Protein AF-A0A2V5YTH0-F1 (afdb_monomer_lite)

Secondary structure (DSSP, 8-state):
-HHHHHHHHHHHHHHHSSSHHHHHHHHHHHTT--TT---SS-HHHHHHHHHHHHHHHHHHHHHTTS-HHHHHHHS-HHHHHHHHHHHHHHHHHT-S-TT-------

Foldseek 3Di:
DVVVVVVCVLVVLCVPDPDPVSSVVVVCVVVPVPPDDDCPDDPVVVVVCCVVVVVVVVVCVVCVPHDPVRVCVPDDVVVVVVVVVVVVVCCVVVVPDPPPPPPPPD

Sequence (106 aa):
MLFNSLTFVVFFVTVVAADFTVAARMLGGMFGGHPHGDAILTTREMLQIALVTGGMILVHWSLRDTNIETAVMRAPPWIVTTAWAFMACAIILTQGNSNAFIYFQF

Radius of gyration: 19.56 Å; chains: 1; bounding box: 41×39×47 Å

pLDDT: mean 80.46, std 12.71, range [40.59, 94.38]

Structure (mmCIF, N/CA/C/O backbone):
data_AF-A0A2V5YTH0-F1
#
_entry.id   AF-A0A2V5YTH0-F1
#
loop_
_atom_site.group_PDB
_atom_site.id
_atom_site.type_symbol
_atom_site.label_atom_id
_atom_site.label_alt_id
_atom_site.label_comp_id
_atom_site.label_asym_id
_atom_site.label_entity_id
_atom_site.label_seq_id
_atom_site.pdbx_PDB_ins_code
_atom_site.Cartn_x
_atom_site.Cartn_y
_atom_site.Cartn_z
_atom_site.occupancy
_atom_site.B_iso_or_equiv
_atom_site.auth_seq_id
_atom_site.auth_comp_id
_atom_site.auth_asym_id
_atom_site.auth_atom_id
_atom_site.pdbx_PDB_model_num
ATOM 1 N N . MET A 1 1 ? 2.308 18.159 -1.553 1.00 59.06 1 MET A N 1
ATOM 2 C CA . MET A 1 1 ? 2.818 16.801 -1.244 1.00 59.06 1 MET A CA 1
ATOM 3 C C . MET A 1 1 ? 3.322 16.077 -2.487 1.00 59.06 1 MET A C 1
ATOM 5 O O . MET A 1 1 ? 4.465 15.650 -2.469 1.00 59.06 1 MET A O 1
ATOM 9 N N . LEU A 1 2 ? 2.539 16.013 -3.574 1.00 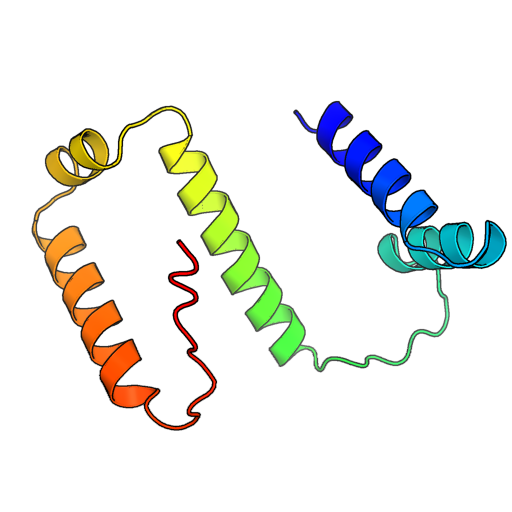57.78 2 LEU A N 1
ATOM 10 C CA . LEU A 1 2 ? 2.957 15.411 -4.855 1.00 57.78 2 LEU A CA 1
ATOM 11 C C . LEU A 1 2 ? 4.259 15.993 -5.436 1.00 57.78 2 LEU A C 1
ATOM 13 O O . LEU A 1 2 ? 5.111 15.226 -5.862 1.00 57.78 2 LEU A O 1
ATOM 17 N N . PHE A 1 3 ? 4.444 17.319 -5.382 1.00 59.75 3 PHE A N 1
ATOM 18 C CA . PHE A 1 3 ? 5.665 17.975 -5.870 1.00 59.75 3 PHE A CA 1
ATOM 19 C C . PHE A 1 3 ? 6.927 17.455 -5.160 1.00 59.75 3 PHE A C 1
ATOM 21 O O . PHE A 1 3 ? 7.787 16.900 -5.825 1.00 59.75 3 PHE A O 1
ATOM 28 N N . ASN A 1 4 ? 6.985 17.496 -3.819 1.00 72.75 4 ASN A N 1
ATOM 29 C CA . ASN A 1 4 ? 8.127 16.959 -3.057 1.00 72.75 4 ASN A CA 1
ATOM 30 C C . ASN A 1 4 ? 8.369 15.461 -3.291 1.00 72.75 4 ASN A C 1
ATOM 32 O O . ASN A 1 4 ? 9.514 15.020 -3.280 1.00 72.75 4 ASN A O 1
ATOM 36 N N . SER A 1 5 ? 7.306 14.678 -3.491 1.00 73.88 5 SER A N 1
ATOM 37 C CA . SER A 1 5 ? 7.434 13.242 -3.745 1.00 73.88 5 SER A CA 1
ATOM 38 C C . SER A 1 5 ? 8.059 12.966 -5.114 1.00 73.88 5 SER A C 1
ATOM 40 O O . SER A 1 5 ? 8.960 12.140 -5.203 1.00 73.88 5 SER A O 1
ATOM 42 N N . LEU A 1 6 ? 7.662 13.700 -6.157 1.00 78.69 6 LEU A N 1
ATOM 43 C CA . LEU A 1 6 ? 8.257 13.599 -7.493 1.00 78.69 6 LEU A CA 1
ATOM 44 C C . LEU A 1 6 ? 9.724 14.032 -7.506 1.00 78.69 6 LEU A C 1
ATOM 46 O O . LEU A 1 6 ? 10.554 13.332 -8.083 1.00 78.69 6 LEU A O 1
ATOM 50 N N . THR A 1 7 ? 10.065 15.135 -6.831 1.00 83.38 7 THR A N 1
ATOM 51 C CA . THR A 1 7 ? 11.463 15.579 -6.730 1.00 83.38 7 THR A CA 1
ATOM 52 C C . THR A 1 7 ? 12.321 14.537 -6.025 1.00 83.38 7 THR A C 1
ATOM 54 O O . THR A 1 7 ? 13.443 14.286 -6.455 1.00 83.38 7 THR A O 1
ATOM 57 N N . PHE A 1 8 ? 11.782 13.888 -4.986 1.00 83.38 8 PHE A N 1
ATOM 58 C CA . PHE A 1 8 ? 12.458 12.787 -4.307 1.00 83.38 8 PHE A CA 1
ATOM 59 C C . PHE A 1 8 ? 12.680 11.589 -5.233 1.00 83.38 8 PHE A C 1
ATOM 61 O O . PHE A 1 8 ? 13.787 11.071 -5.258 1.00 83.38 8 PHE A O 1
ATOM 68 N N . VAL A 1 9 ? 11.680 11.166 -6.018 1.00 83.19 9 VAL A N 1
ATOM 69 C CA . VAL A 1 9 ? 11.848 10.042 -6.958 1.00 83.19 9 VAL A CA 1
ATOM 70 C C . VAL A 1 9 ? 12.932 10.345 -7.989 1.00 83.19 9 VAL A C 1
ATOM 72 O O . VAL A 1 9 ? 13.825 9.526 -8.191 1.00 83.19 9 VAL A O 1
ATOM 75 N N . VAL A 1 10 ? 12.890 11.528 -8.608 1.00 84.19 10 VAL A N 1
ATOM 76 C CA . VAL A 1 10 ? 13.895 11.934 -9.601 1.00 84.19 10 VAL A CA 1
ATOM 77 C C . VAL A 1 10 ? 15.285 11.963 -8.969 1.00 84.19 10 VAL A C 1
ATOM 79 O O . VAL A 1 10 ? 16.207 11.349 -9.500 1.00 84.19 10 VAL A O 1
ATOM 82 N N . PHE A 1 11 ? 15.423 12.603 -7.806 1.00 87.75 11 PHE A N 1
ATOM 83 C CA . PHE A 1 11 ? 16.683 12.655 -7.069 1.00 87.75 11 PHE A CA 1
ATOM 84 C C . PHE A 1 11 ? 17.196 11.255 -6.704 1.00 87.75 11 PHE A C 1
ATOM 86 O O . PHE A 1 11 ? 18.337 10.911 -7.005 1.00 87.75 11 PHE A O 1
ATOM 93 N N . PHE A 1 12 ? 16.350 10.415 -6.109 1.00 83.75 12 PHE A N 1
ATOM 94 C CA . PHE A 1 12 ? 16.712 9.071 -5.672 1.00 83.75 12 PHE A CA 1
ATOM 95 C C . PHE A 1 12 ? 17.199 8.206 -6.840 1.00 83.75 12 PHE A C 1
ATOM 97 O O . PHE A 1 12 ? 18.259 7.591 -6.743 1.00 83.75 12 PHE A O 1
ATOM 104 N N . VAL A 1 13 ? 16.487 8.216 -7.973 1.00 84.25 13 VAL A N 1
ATOM 105 C CA . VAL A 1 13 ? 16.901 7.472 -9.175 1.00 84.25 13 VAL A CA 1
ATOM 106 C C . VAL A 1 13 ? 18.242 7.981 -9.707 1.00 84.25 13 VAL A C 1
ATOM 108 O O . VAL A 1 13 ? 19.092 7.172 -10.070 1.00 84.25 13 VAL A O 1
ATOM 111 N N . THR A 1 14 ? 18.477 9.297 -9.705 1.00 84.38 14 THR A N 1
ATOM 112 C CA . THR A 1 14 ? 19.768 9.858 -10.142 1.00 84.38 14 THR A CA 1
ATOM 113 C C . THR A 1 14 ? 20.936 9.519 -9.216 1.00 84.38 14 THR A C 1
ATOM 115 O O . THR A 1 14 ? 22.066 9.468 -9.684 1.00 84.38 14 THR A O 1
ATOM 118 N N . VAL A 1 15 ? 20.679 9.271 -7.928 1.00 86.88 15 VAL A N 1
ATOM 119 C CA . VAL A 1 15 ? 21.711 8.906 -6.942 1.00 86.88 15 VAL A CA 1
ATOM 120 C C . VAL A 1 15 ? 22.032 7.410 -6.979 1.00 86.88 15 VAL A C 1
ATOM 122 O O . VAL A 1 15 ? 23.178 7.027 -6.767 1.00 86.88 15 VAL A O 1
ATOM 125 N N . VAL A 1 16 ? 21.033 6.560 -7.231 1.00 86.69 16 VAL A N 1
ATOM 126 C CA . VAL A 1 16 ? 21.196 5.095 -7.237 1.00 86.69 16 VAL A CA 1
ATOM 127 C C . VAL A 1 16 ? 21.753 4.573 -8.564 1.00 86.69 16 VAL A C 1
ATOM 129 O O . VAL A 1 16 ? 22.433 3.547 -8.587 1.00 86.69 16 VAL A O 1
ATOM 132 N N . ALA A 1 17 ? 21.457 5.238 -9.680 1.00 87.00 17 ALA A N 1
ATOM 133 C CA . ALA A 1 17 ? 21.926 4.806 -10.990 1.00 87.00 17 ALA A CA 1
ATOM 134 C C . ALA A 1 17 ? 23.450 4.964 -11.140 1.00 87.00 17 ALA A C 1
ATOM 136 O O . ALA A 1 17 ? 24.041 5.932 -10.672 1.00 87.00 17 ALA A O 1
ATOM 137 N N . ALA A 1 18 ? 24.076 4.030 -11.860 1.00 84.62 18 ALA A N 1
ATOM 138 C CA . ALA A 1 18 ? 25.517 4.056 -12.120 1.00 84.62 18 ALA A CA 1
ATOM 139 C C . ALA A 1 18 ? 25.947 5.223 -13.030 1.00 84.62 18 ALA A C 1
ATOM 141 O O . ALA A 1 18 ? 27.068 5.717 -12.925 1.00 84.62 18 ALA A O 1
ATOM 142 N N . ASP A 1 19 ? 25.057 5.663 -13.921 1.00 89.00 19 ASP A N 1
ATOM 143 C CA . ASP A 1 19 ? 25.283 6.768 -14.845 1.00 89.00 19 ASP A CA 1
ATOM 144 C C . ASP A 1 19 ? 23.961 7.440 -15.251 1.00 89.00 19 ASP A C 1
ATOM 146 O O . ASP A 1 19 ? 22.859 6.916 -15.048 1.00 89.00 19 ASP A O 1
ATOM 150 N N . PHE A 1 20 ? 24.075 8.625 -15.855 1.00 87.25 20 PHE A N 1
ATOM 151 C CA . PHE A 1 20 ? 22.923 9.440 -16.241 1.00 87.25 20 PHE A CA 1
ATOM 152 C C . PHE A 1 20 ? 22.060 8.791 -17.338 1.00 87.25 20 PHE A C 1
ATOM 154 O O . PHE A 1 20 ? 20.851 9.022 -17.399 1.00 87.25 20 PHE A O 1
ATOM 161 N N . THR A 1 21 ? 22.647 7.937 -18.183 1.00 86.06 21 THR A N 1
ATOM 162 C CA . THR A 1 21 ? 21.913 7.224 -19.240 1.00 86.06 21 THR A CA 1
ATOM 163 C C . THR A 1 21 ? 21.030 6.139 -18.632 1.00 86.06 21 THR A C 1
ATOM 165 O O . THR A 1 21 ? 19.870 5.988 -19.021 1.00 86.06 21 THR A O 1
ATOM 168 N N . VAL A 1 22 ? 21.547 5.409 -17.643 1.00 84.56 22 VAL A N 1
ATOM 169 C CA . VAL A 1 22 ? 20.783 4.423 -16.872 1.00 84.56 22 VAL A CA 1
ATOM 170 C C . VAL A 1 22 ? 19.676 5.102 -16.069 1.00 84.56 22 VAL A C 1
ATOM 172 O O . VAL A 1 22 ? 18.539 4.638 -16.121 1.00 84.56 22 VAL A O 1
ATOM 175 N N . ALA A 1 23 ? 19.952 6.238 -15.419 1.00 84.50 23 ALA A N 1
ATOM 176 C CA . ALA A 1 23 ? 18.932 7.014 -14.707 1.00 84.50 23 ALA A CA 1
ATOM 177 C C . ALA A 1 23 ? 17.770 7.429 -15.629 1.00 84.50 23 ALA A C 1
ATOM 179 O O . ALA A 1 23 ? 16.600 7.227 -15.295 1.00 84.50 23 ALA A O 1
ATOM 180 N N . ALA A 1 24 ? 18.081 7.951 -16.822 1.00 85.06 24 ALA A N 1
ATOM 181 C CA . ALA A 1 24 ? 17.078 8.352 -17.807 1.00 85.06 24 ALA A CA 1
ATOM 182 C C . ALA A 1 24 ? 16.249 7.161 -18.320 1.00 85.06 24 ALA A C 1
ATOM 184 O O . ALA A 1 24 ? 15.033 7.275 -18.475 1.00 85.06 24 ALA A O 1
ATOM 185 N N . ARG A 1 25 ? 16.881 5.998 -18.533 1.00 82.44 25 ARG A N 1
ATOM 186 C CA . ARG A 1 25 ? 16.183 4.759 -18.917 1.00 82.44 25 ARG A CA 1
ATOM 187 C C . ARG A 1 25 ? 15.279 4.234 -17.805 1.00 82.44 25 ARG A C 1
ATOM 189 O O . ARG A 1 25 ? 14.159 3.825 -18.096 1.00 82.44 25 ARG A O 1
ATOM 196 N N . MET A 1 26 ? 15.728 4.277 -16.551 1.00 82.69 26 MET A N 1
ATOM 197 C CA . MET A 1 26 ? 14.920 3.880 -15.393 1.00 82.69 26 MET A CA 1
ATOM 198 C C . MET A 1 26 ? 13.686 4.775 -15.242 1.00 82.69 26 MET A C 1
ATOM 200 O O . MET A 1 26 ? 12.575 4.259 -15.129 1.00 82.69 26 MET A O 1
ATOM 204 N N . LEU A 1 27 ? 13.853 6.101 -15.332 1.00 85.62 27 LEU A N 1
ATOM 205 C CA . LEU A 1 27 ? 12.731 7.045 -15.318 1.00 85.62 27 LEU A CA 1
ATOM 206 C C . LEU A 1 27 ? 11.779 6.811 -16.499 1.00 85.62 27 LEU A C 1
ATOM 208 O O . LEU A 1 27 ? 10.569 6.746 -16.304 1.00 85.62 27 LEU A O 1
ATOM 212 N N . GLY A 1 28 ? 12.309 6.617 -17.711 1.00 83.31 28 GLY A N 1
ATOM 213 C CA . GLY A 1 28 ? 11.500 6.296 -18.890 1.00 83.31 28 GLY A CA 1
ATOM 214 C C . GLY A 1 28 ? 10.696 5.002 -18.727 1.00 83.31 28 GLY A C 1
ATOM 215 O O . GLY A 1 28 ? 9.523 4.957 -19.091 1.00 83.31 28 GLY A O 1
ATOM 216 N N . GLY A 1 29 ? 11.289 3.970 -18.121 1.00 80.44 29 GLY A N 1
ATOM 217 C CA . GLY A 1 29 ? 10.618 2.702 -17.823 1.00 80.44 29 GLY A CA 1
ATOM 218 C C . GLY A 1 29 ? 9.491 2.834 -16.795 1.00 80.44 29 GLY A C 1
ATOM 219 O O . GLY A 1 29 ? 8.424 2.258 -16.989 1.00 80.44 29 GLY A O 1
ATOM 220 N N . MET A 1 30 ? 9.680 3.645 -15.749 1.00 80.00 30 MET A N 1
ATOM 221 C CA . MET A 1 30 ? 8.664 3.888 -14.710 1.00 80.00 30 MET A CA 1
ATOM 222 C C . MET A 1 30 ? 7.374 4.523 -15.253 1.00 80.00 30 MET A C 1
ATOM 224 O O . MET A 1 30 ? 6.298 4.263 -14.719 1.00 80.00 30 MET A O 1
ATOM 228 N N . PHE A 1 31 ? 7.467 5.322 -16.320 1.00 78.81 31 PHE A N 1
ATOM 229 C CA . PHE A 1 31 ? 6.319 5.959 -16.981 1.00 78.81 31 PHE A CA 1
ATOM 230 C C . PHE A 1 31 ? 5.832 5.206 -18.232 1.00 78.81 31 PHE A C 1
ATOM 232 O O . PHE A 1 31 ? 5.047 5.748 -19.008 1.00 78.81 31 PHE A O 1
ATOM 239 N N . GLY A 1 32 ? 6.276 3.961 -18.444 1.00 72.12 32 GLY A N 1
ATOM 240 C CA . GLY A 1 32 ? 5.814 3.127 -19.559 1.00 72.12 32 GLY A CA 1
ATOM 241 C C . GLY A 1 32 ? 6.421 3.479 -20.923 1.00 72.12 32 GLY A C 1
ATOM 242 O O . GLY A 1 32 ? 5.889 3.081 -21.953 1.00 72.12 32 GLY A O 1
ATOM 243 N N . GLY A 1 33 ? 7.547 4.195 -20.959 1.00 71.06 33 GLY A N 1
ATOM 244 C CA . GLY A 1 33 ? 8.244 4.600 -22.186 1.00 71.06 33 GLY A CA 1
ATOM 245 C C . GLY A 1 33 ? 9.025 3.487 -22.897 1.00 71.06 33 GLY A C 1
ATOM 246 O O . GLY A 1 33 ? 9.774 3.782 -23.827 1.00 71.06 33 GLY A O 1
ATOM 247 N N . HIS A 1 34 ? 8.892 2.225 -22.475 1.00 69.56 34 HIS A N 1
ATOM 248 C CA . HIS A 1 34 ? 9.563 1.086 -23.104 1.00 69.56 34 HIS A CA 1
ATOM 249 C C . HIS A 1 34 ? 8.568 0.302 -23.981 1.00 69.56 34 HIS A C 1
ATOM 251 O O . HIS A 1 34 ? 7.677 -0.355 -23.446 1.00 69.56 34 HIS A O 1
ATOM 257 N N . PRO A 1 35 ? 8.692 0.345 -25.321 1.00 59.09 35 PRO A N 1
ATOM 258 C CA . PRO A 1 35 ? 7.680 -0.195 -26.232 1.00 59.09 35 PRO A CA 1
ATOM 259 C C . PRO A 1 35 ? 7.592 -1.728 -26.238 1.00 59.09 35 PRO A C 1
ATOM 261 O O . PRO A 1 35 ? 6.604 -2.264 -26.725 1.00 59.09 35 PRO A O 1
ATOM 264 N N . HIS A 1 36 ? 8.617 -2.436 -25.752 1.00 57.75 36 HIS A N 1
ATOM 265 C CA . HIS A 1 36 ? 8.675 -3.901 -25.633 1.00 57.75 36 HIS A CA 1
ATOM 266 C C . HIS A 1 36 ? 9.269 -4.256 -24.262 1.00 57.75 36 HIS A C 1
ATOM 268 O O . HIS A 1 36 ? 10.435 -4.629 -24.147 1.00 57.75 36 HIS A O 1
ATOM 274 N N . GLY A 1 37 ? 8.510 -4.022 -23.194 1.00 60.22 37 GLY A N 1
ATOM 275 C CA . GLY A 1 37 ? 8.830 -4.586 -21.886 1.00 60.22 37 GLY A CA 1
ATOM 276 C C . GLY A 1 37 ? 8.197 -5.965 -21.785 1.00 60.22 37 GLY A C 1
ATOM 277 O O . GLY A 1 37 ? 6.971 -6.056 -21.821 1.00 60.22 37 GLY A O 1
ATOM 278 N N . ASP A 1 38 ? 9.003 -7.021 -21.671 1.00 61.88 38 ASP A N 1
ATOM 279 C CA . ASP A 1 38 ? 8.462 -8.326 -21.295 1.00 61.88 38 ASP A CA 1
ATOM 280 C C . ASP A 1 38 ? 7.758 -8.187 -19.944 1.00 61.88 38 ASP A C 1
ATOM 282 O O . ASP A 1 38 ? 8.275 -7.556 -19.015 1.00 61.88 38 ASP A O 1
ATOM 286 N N . ALA A 1 39 ? 6.555 -8.748 -19.845 1.00 65.19 39 ALA A N 1
ATOM 287 C CA . ALA A 1 39 ? 5.802 -8.761 -18.603 1.00 65.19 39 ALA A CA 1
ATOM 288 C C . ALA A 1 39 ? 6.503 -9.704 -17.614 1.00 65.19 39 ALA A C 1
ATOM 290 O O . ALA A 1 39 ? 6.197 -10.890 -17.542 1.00 65.19 39 ALA A O 1
ATOM 291 N N . ILE A 1 40 ? 7.468 -9.161 -16.863 1.00 75.88 40 ILE A N 1
ATOM 292 C CA . ILE A 1 40 ? 8.196 -9.885 -15.809 1.00 75.88 40 ILE A CA 1
ATOM 293 C C . ILE A 1 40 ? 7.219 -10.367 -14.727 1.00 75.88 40 ILE A C 1
ATOM 295 O O . ILE A 1 40 ? 7.443 -11.405 -14.112 1.00 75.88 40 ILE A O 1
ATOM 299 N N . LEU A 1 41 ? 6.123 -9.628 -14.517 1.00 74.12 41 LEU A N 1
ATOM 300 C CA . LEU A 1 41 ? 5.032 -10.010 -13.631 1.00 74.12 41 LEU A CA 1
ATOM 301 C C . LEU A 1 41 ? 3.799 -10.411 -14.432 1.00 74.12 41 LEU A C 1
ATOM 303 O O . LEU A 1 41 ? 3.377 -9.723 -15.364 1.00 74.12 41 LEU A O 1
ATOM 307 N N . THR A 1 42 ? 3.158 -11.488 -13.995 1.00 83.06 42 THR A N 1
ATOM 308 C CA . THR A 1 42 ? 1.835 -11.868 -14.480 1.00 83.06 42 THR A CA 1
ATOM 309 C C . THR A 1 42 ? 0.792 -10.825 -14.064 1.00 83.06 42 THR A C 1
ATOM 311 O O . THR A 1 42 ? 0.914 -10.147 -13.040 1.00 83.06 42 THR A O 1
ATOM 314 N N . THR A 1 43 ? -0.309 -10.721 -14.816 1.00 82.44 43 THR A N 1
ATOM 315 C CA . THR A 1 43 ? -1.409 -9.788 -14.498 1.00 82.44 43 THR A CA 1
ATOM 316 C C . THR A 1 43 ? -1.963 -9.986 -13.080 1.00 82.44 43 THR A C 1
ATOM 318 O O . THR A 1 43 ? -2.409 -9.029 -12.450 1.00 82.44 43 THR A O 1
ATOM 321 N N . ARG A 1 44 ? -1.910 -11.219 -12.554 1.00 83.81 44 ARG A N 1
ATOM 322 C CA . ARG A 1 44 ? -2.362 -11.548 -11.194 1.00 83.81 44 ARG A CA 1
ATOM 323 C C . ARG A 1 44 ? -1.456 -10.937 -10.128 1.00 83.81 44 ARG A C 1
ATOM 325 O O . ARG A 1 44 ? -1.960 -10.334 -9.186 1.00 83.81 44 ARG A O 1
ATOM 332 N N . GLU A 1 45 ? -0.143 -11.054 -10.295 1.00 85.06 45 GLU A N 1
ATOM 333 C CA . GLU A 1 45 ? 0.836 -10.487 -9.361 1.00 85.06 45 GLU A CA 1
ATOM 334 C C . GLU A 1 45 ? 0.780 -8.960 -9.376 1.00 85.06 45 GLU A C 1
ATOM 336 O O . GLU A 1 45 ? 0.793 -8.326 -8.323 1.00 85.06 45 GLU A O 1
ATOM 341 N N . MET A 1 46 ? 0.612 -8.364 -10.559 1.00 84.75 46 MET A N 1
ATOM 342 C CA . MET A 1 46 ? 0.441 -6.919 -10.692 1.00 84.75 46 MET A CA 1
ATOM 343 C C . MET A 1 46 ? -0.811 -6.418 -9.955 1.00 84.75 46 MET A C 1
ATOM 345 O O . MET A 1 46 ? -0.746 -5.413 -9.248 1.00 84.75 46 MET A O 1
ATOM 349 N N . LEU A 1 47 ? -1.935 -7.139 -10.059 1.00 88.88 47 LEU A N 1
ATOM 350 C CA . LEU A 1 47 ? -3.159 -6.812 -9.323 1.00 88.88 47 LEU A CA 1
ATOM 351 C C . LEU A 1 47 ? -2.965 -6.946 -7.806 1.00 88.88 47 LEU A C 1
ATOM 353 O O . LEU A 1 47 ? -3.408 -6.079 -7.055 1.00 88.88 47 LEU A O 1
ATOM 357 N N . GLN A 1 48 ? -2.291 -8.007 -7.355 1.00 87.50 48 GLN A N 1
ATOM 358 C CA . GLN A 1 48 ? -2.005 -8.220 -5.937 1.00 87.50 48 GLN A CA 1
ATOM 359 C C . GLN A 1 48 ? -1.147 -7.089 -5.364 1.00 87.50 48 GLN A C 1
ATOM 361 O O . GLN A 1 48 ? -1.483 -6.543 -4.314 1.00 87.50 48 GLN A O 1
ATOM 366 N N . ILE A 1 49 ? -0.076 -6.703 -6.061 1.00 90.12 49 ILE A N 1
ATOM 367 C CA . ILE A 1 49 ? 0.796 -5.599 -5.644 1.00 90.12 49 ILE A CA 1
ATOM 368 C C . ILE A 1 49 ? 0.005 -4.294 -5.606 1.00 90.12 49 ILE A C 1
ATOM 370 O O . ILE A 1 49 ? 0.028 -3.602 -4.592 1.00 90.12 49 ILE A O 1
ATOM 374 N N . ALA A 1 50 ? -0.753 -3.982 -6.660 1.00 88.81 50 ALA A N 1
ATOM 375 C CA . ALA A 1 50 ? -1.559 -2.767 -6.710 1.00 88.81 50 ALA A CA 1
ATOM 376 C C . ALA A 1 50 ? -2.565 -2.690 -5.548 1.00 88.81 50 ALA A C 1
ATOM 378 O O . ALA A 1 50 ? -2.713 -1.634 -4.931 1.00 88.81 50 ALA A O 1
ATOM 379 N N . LEU A 1 51 ? -3.213 -3.809 -5.211 1.00 93.19 51 LEU A N 1
ATOM 380 C CA . LEU A 1 51 ? -4.171 -3.884 -4.109 1.00 93.19 51 LEU A CA 1
ATOM 381 C C . LEU A 1 51 ? -3.484 -3.693 -2.753 1.00 93.19 51 LEU A C 1
ATOM 383 O O . LEU A 1 51 ? -3.936 -2.875 -1.952 1.00 93.19 51 LEU A O 1
ATOM 387 N N . VAL A 1 52 ? -2.378 -4.400 -2.503 1.00 91.75 52 VAL A N 1
ATOM 388 C CA . VAL A 1 52 ? -1.634 -4.306 -1.236 1.00 91.75 52 VAL A CA 1
ATOM 389 C C . VAL A 1 52 ? -1.051 -2.905 -1.047 1.00 91.75 52 VAL A C 1
ATOM 391 O O . VAL A 1 52 ? -1.246 -2.295 0.004 1.00 91.75 52 VAL A O 1
ATOM 394 N N . THR A 1 53 ? -0.381 -2.361 -2.065 1.00 91.62 53 THR A N 1
ATOM 395 C CA . THR A 1 53 ? 0.208 -1.018 -2.015 1.00 91.62 53 THR A CA 1
ATOM 396 C C . THR A 1 53 ? -0.868 0.056 -1.879 1.00 91.62 53 THR A C 1
ATOM 398 O O . THR A 1 53 ? -0.736 0.949 -1.043 1.00 91.62 53 THR A O 1
ATOM 401 N N . GLY A 1 54 ? -1.963 -0.045 -2.639 1.00 92.94 54 GLY A N 1
ATOM 402 C CA . GLY A 1 54 ? -3.091 0.878 -2.533 1.00 92.94 54 GLY A CA 1
ATOM 403 C C . GLY A 1 54 ? -3.719 0.858 -1.140 1.00 92.94 54 GLY A C 1
ATOM 404 O O . GLY A 1 54 ? -3.898 1.911 -0.531 1.00 92.94 54 GLY A O 1
ATOM 405 N N . GLY A 1 55 ? -3.972 -0.334 -0.592 1.00 92.50 55 GLY A N 1
ATOM 406 C CA . GLY A 1 55 ? -4.484 -0.502 0.768 1.00 92.50 55 GLY A CA 1
ATOM 407 C C . GLY A 1 55 ? -3.555 0.105 1.821 1.00 92.50 55 GLY A C 1
ATOM 408 O O . GLY A 1 55 ? -4.009 0.854 2.685 1.00 92.50 55 GLY A O 1
ATOM 409 N N . MET A 1 56 ? -2.247 -0.142 1.713 1.00 90.81 56 MET A N 1
ATOM 410 C CA . MET A 1 56 ? -1.248 0.426 2.621 1.00 90.81 56 MET A CA 1
ATOM 411 C C . MET A 1 56 ? -1.256 1.958 2.591 1.00 90.81 56 MET A C 1
ATOM 413 O O . MET A 1 56 ? -1.296 2.583 3.653 1.00 90.81 56 MET A O 1
ATOM 417 N N . ILE A 1 57 ? -1.259 2.564 1.399 1.00 91.25 57 ILE A N 1
ATOM 418 C CA . ILE A 1 57 ? -1.287 4.024 1.236 1.00 91.25 57 ILE A CA 1
ATOM 419 C C . ILE A 1 57 ? -2.583 4.605 1.803 1.00 91.25 57 ILE A C 1
ATOM 421 O O . ILE A 1 57 ? -2.528 5.602 2.515 1.00 91.25 57 ILE A O 1
ATOM 425 N N . LEU A 1 58 ? -3.736 3.984 1.537 1.00 91.31 58 LEU A N 1
ATOM 426 C CA . LEU A 1 58 ? -5.028 4.449 2.049 1.00 91.31 58 LEU A CA 1
ATOM 427 C C . LEU A 1 58 ? -5.079 4.442 3.579 1.00 91.31 58 LEU A C 1
ATOM 429 O O . LEU A 1 58 ? -5.522 5.419 4.181 1.00 91.31 58 LEU A O 1
ATOM 433 N N . VAL A 1 59 ? -4.588 3.375 4.214 1.00 87.94 59 VAL A N 1
ATOM 434 C CA . VAL A 1 59 ? -4.526 3.284 5.680 1.00 87.94 59 VAL A CA 1
ATOM 435 C C . VAL A 1 59 ? -3.589 4.349 6.252 1.00 87.94 59 VAL A C 1
ATOM 437 O O . VAL A 1 59 ? -3.974 5.065 7.174 1.00 87.94 59 VAL A O 1
ATOM 440 N N . HIS A 1 60 ? -2.395 4.519 5.676 1.00 87.56 60 HIS A N 1
ATOM 441 C CA . HIS A 1 60 ? -1.455 5.558 6.116 1.00 87.56 60 HIS A CA 1
ATOM 442 C C . HIS A 1 60 ? -2.024 6.961 5.924 1.00 87.56 60 HIS A C 1
ATOM 444 O O . HIS A 1 60 ? -1.871 7.820 6.788 1.00 87.56 60 HIS A O 1
ATOM 450 N N . TRP A 1 61 ? -2.718 7.190 4.811 1.00 87.62 61 TRP A N 1
ATOM 451 C CA . TRP A 1 61 ? -3.375 8.458 4.545 1.00 87.62 61 TRP A CA 1
ATOM 452 C C . TRP A 1 61 ? -4.475 8.742 5.569 1.00 87.62 61 TRP A C 1
ATOM 454 O O . TRP A 1 61 ? -4.560 9.852 6.084 1.00 87.62 61 TRP A O 1
ATOM 464 N N . SER A 1 62 ? -5.279 7.733 5.915 1.00 86.62 62 SER A N 1
ATOM 465 C CA . SER A 1 62 ? -6.325 7.853 6.934 1.00 86.62 62 SER A CA 1
ATOM 466 C C . SER A 1 62 ? -5.774 8.144 8.332 1.00 86.62 62 SER A C 1
ATOM 468 O O . SER A 1 62 ? -6.483 8.735 9.143 1.00 86.62 62 SER A O 1
ATOM 470 N N . LEU A 1 63 ? -4.547 7.715 8.632 1.00 87.25 63 LEU A N 1
ATOM 471 C CA . LEU A 1 63 ? -3.894 7.909 9.930 1.00 87.25 63 LEU A CA 1
ATOM 472 C C . LEU A 1 63 ? -2.974 9.136 9.966 1.00 87.25 63 LEU A C 1
ATOM 474 O O . LEU A 1 63 ? -2.407 9.438 11.009 1.00 87.25 63 LEU A O 1
ATOM 478 N N . ARG A 1 64 ? -2.834 9.866 8.855 1.00 87.00 64 ARG A N 1
ATOM 479 C CA . ARG A 1 64 ? -1.875 10.970 8.710 1.00 87.00 64 ARG A CA 1
ATOM 480 C C . ARG A 1 64 ? -1.968 12.020 9.819 1.00 87.00 64 ARG A C 1
ATOM 482 O O . ARG A 1 64 ? -0.940 12.489 10.296 1.00 87.00 64 ARG A O 1
ATOM 489 N N . ASP A 1 65 ? -3.186 12.398 10.187 1.00 89.06 65 ASP A N 1
ATOM 490 C CA . ASP A 1 65 ? -3.452 13.472 11.148 1.00 89.06 65 ASP A CA 1
ATOM 491 C C . ASP A 1 65 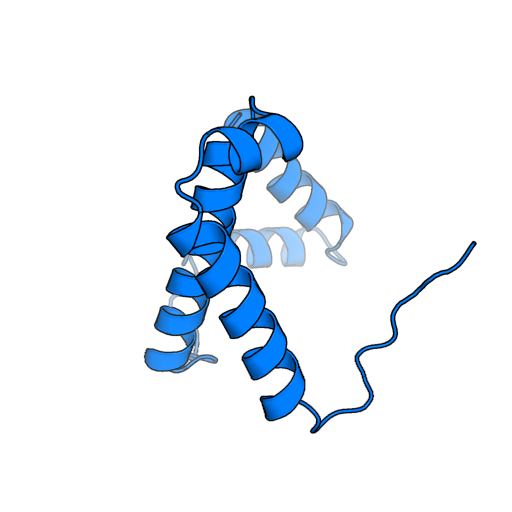? -4.000 12.922 12.479 1.00 89.06 65 ASP A C 1
ATOM 493 O O . ASP A 1 65 ? -4.595 13.654 13.267 1.00 89.06 65 ASP A O 1
ATOM 497 N N . THR A 1 66 ? -3.884 11.610 12.724 1.00 86.62 66 THR A N 1
ATOM 498 C CA . THR A 1 66 ? -4.482 10.941 13.889 1.00 86.62 66 THR A CA 1
ATOM 499 C C . THR A 1 66 ? -3.482 10.012 14.566 1.00 86.62 66 THR A C 1
ATOM 501 O O . THR A 1 66 ? -2.815 9.211 13.920 1.00 86.62 66 THR A O 1
ATOM 504 N N . ASN A 1 67 ? -3.419 10.066 15.896 1.00 86.19 67 ASN A N 1
ATOM 505 C CA . ASN A 1 67 ? -2.617 9.122 16.668 1.00 86.19 67 ASN A CA 1
ATOM 506 C C . ASN A 1 67 ? -3.279 7.741 16.699 1.00 86.19 67 ASN A C 1
ATOM 508 O O . ASN A 1 67 ? -4.505 7.630 16.757 1.00 86.19 67 ASN A O 1
ATOM 512 N N . ILE A 1 68 ? -2.467 6.683 16.740 1.00 83.94 68 ILE A N 1
ATOM 513 C CA . ILE A 1 68 ? -2.956 5.296 16.785 1.00 83.94 68 ILE A CA 1
ATOM 514 C C . ILE A 1 68 ? -3.887 5.069 17.980 1.00 83.94 68 ILE A C 1
ATOM 516 O O . ILE A 1 68 ? -4.929 4.440 17.829 1.00 83.94 68 ILE A O 1
ATOM 520 N N . GLU A 1 69 ? -3.566 5.639 19.142 1.00 87.75 69 GLU A N 1
ATOM 521 C CA . GLU A 1 69 ? -4.416 5.565 20.334 1.00 87.75 69 GLU A CA 1
ATOM 522 C C . GLU A 1 69 ? -5.814 6.139 20.066 1.00 87.75 69 GLU A C 1
ATOM 524 O O . GLU A 1 69 ? -6.825 5.480 20.302 1.00 87.75 69 GLU A O 1
ATOM 529 N N . THR A 1 70 ? -5.885 7.335 19.477 1.00 87.75 70 THR A N 1
ATOM 530 C CA . THR A 1 70 ? -7.155 7.979 19.120 1.00 87.75 70 THR A CA 1
ATOM 531 C C . THR A 1 70 ? -7.911 7.190 18.048 1.00 87.75 70 THR A C 1
ATOM 533 O O . THR A 1 70 ? -9.136 7.085 18.111 1.00 87.75 70 THR A O 1
ATOM 536 N N . ALA A 1 71 ? -7.199 6.604 17.082 1.00 86.75 71 ALA A N 1
ATOM 537 C CA . ALA A 1 71 ? -7.793 5.777 16.037 1.00 86.75 71 ALA A CA 1
ATOM 538 C C . ALA A 1 71 ? -8.409 4.487 16.605 1.00 86.75 71 ALA A C 1
ATOM 540 O O . ALA A 1 71 ? -9.525 4.130 16.232 1.00 86.75 71 ALA A O 1
ATOM 541 N N . VAL A 1 72 ? -7.728 3.829 17.548 1.00 87.69 72 VAL A N 1
ATOM 542 C CA . VAL A 1 72 ? -8.219 2.618 18.224 1.00 87.69 72 VAL A CA 1
ATOM 543 C C . VAL A 1 72 ? -9.418 2.933 19.115 1.00 87.69 72 VAL A C 1
ATOM 545 O O . VAL A 1 72 ? -10.408 2.211 19.061 1.00 87.69 72 VAL A O 1
ATOM 548 N N . MET A 1 73 ? -9.374 4.033 19.873 1.00 89.12 73 MET A N 1
ATOM 549 C CA . MET A 1 73 ? -10.480 4.443 20.750 1.00 89.12 73 MET A CA 1
ATOM 550 C C . MET A 1 73 ? -11.743 4.847 19.978 1.00 89.12 73 MET A C 1
ATOM 552 O O . MET A 1 73 ? -12.852 4.722 20.494 1.00 89.12 73 MET A O 1
ATOM 556 N N . ARG A 1 74 ? -11.592 5.335 18.741 1.00 88.75 74 ARG A N 1
ATOM 557 C CA . ARG A 1 74 ? -12.713 5.697 17.862 1.00 88.75 74 ARG A CA 1
ATOM 558 C C . ARG A 1 74 ? -13.250 4.506 17.061 1.00 88.75 74 ARG A C 1
ATOM 560 O O . ARG A 1 74 ? -14.393 4.551 16.604 1.00 88.75 74 ARG A O 1
ATOM 567 N N . ALA A 1 75 ? -12.443 3.468 16.855 1.00 86.88 75 ALA A N 1
ATOM 568 C CA . ALA A 1 75 ? -12.847 2.291 16.104 1.00 86.88 75 ALA A CA 1
ATOM 569 C C . ALA A 1 75 ? -13.791 1.405 16.937 1.00 86.88 75 ALA A C 1
ATOM 571 O O . ALA A 1 75 ? -13.571 1.202 18.131 1.00 86.88 75 ALA A O 1
ATOM 572 N N . PRO A 1 76 ? -14.839 0.825 16.329 1.00 89.44 76 PRO A N 1
ATOM 573 C CA . PRO A 1 76 ? -15.681 -0.126 17.030 1.00 89.44 76 PRO A CA 1
ATOM 574 C C . PRO A 1 76 ? -14.860 -1.372 17.429 1.00 89.44 76 PRO A C 1
ATOM 576 O O . PRO A 1 76 ? -14.057 -1.860 16.625 1.00 89.44 76 PRO A O 1
ATOM 579 N N . PRO A 1 77 ? -15.079 -1.942 18.631 1.00 89.81 77 PRO A N 1
ATOM 580 C CA . PRO A 1 77 ? -14.240 -3.019 19.173 1.00 89.81 77 PRO A CA 1
ATOM 581 C C . PRO A 1 77 ? -14.123 -4.262 18.280 1.00 89.81 77 PRO A C 1
ATOM 583 O O . PRO A 1 77 ? -13.106 -4.959 18.301 1.00 89.81 77 PRO A O 1
ATOM 586 N N . TRP A 1 78 ? -15.143 -4.543 17.462 1.00 92.62 78 TRP A N 1
ATOM 587 C CA . TRP A 1 78 ? -15.128 -5.678 16.538 1.00 92.62 78 TRP A CA 1
ATOM 588 C C . TRP A 1 78 ? -14.062 -5.52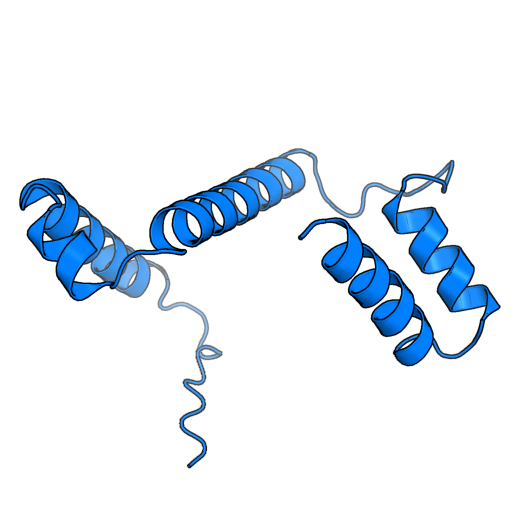8 15.440 1.00 92.62 78 TRP A C 1
ATOM 590 O O . TRP A 1 78 ? -13.455 -6.522 15.054 1.00 92.62 78 TRP A O 1
ATOM 600 N N . ILE A 1 79 ? -13.775 -4.306 14.970 1.00 89.88 79 ILE A N 1
ATOM 601 C CA . ILE A 1 79 ? -12.734 -4.070 13.954 1.00 89.88 79 ILE A CA 1
ATOM 602 C C . ILE A 1 79 ? -11.364 -4.359 14.550 1.00 89.88 79 ILE A C 1
ATOM 604 O O . ILE A 1 79 ? -10.565 -5.069 13.946 1.00 89.88 79 ILE A O 1
ATOM 608 N N . VAL A 1 80 ? -11.113 -3.843 15.754 1.00 90.19 80 VAL A N 1
ATOM 609 C CA . VAL A 1 80 ? -9.833 -4.012 16.449 1.00 90.19 80 VAL A CA 1
ATOM 610 C C . VAL A 1 80 ? -9.573 -5.494 16.715 1.00 90.19 80 VAL A C 1
ATOM 612 O O . VAL A 1 80 ? -8.530 -6.017 16.333 1.00 90.19 80 VAL A O 1
ATOM 615 N N . THR A 1 81 ? -10.544 -6.200 17.296 1.00 93.31 81 THR A N 1
ATOM 616 C CA . THR A 1 81 ? -10.423 -7.640 17.583 1.00 93.31 81 THR A CA 1
ATOM 617 C C . THR A 1 81 ? -10.253 -8.480 16.317 1.00 93.31 81 THR A C 1
ATOM 619 O O . THR A 1 81 ? -9.393 -9.358 16.290 1.00 93.31 81 THR A O 1
ATOM 622 N N . THR A 1 82 ? -10.996 -8.180 15.247 1.00 93.62 82 THR A N 1
ATOM 623 C CA . THR A 1 82 ? -10.859 -8.882 13.959 1.00 93.62 82 THR A CA 1
ATOM 624 C C . THR A 1 82 ? -9.489 -8.641 13.331 1.00 93.62 82 THR A C 1
ATOM 626 O O . THR A 1 82 ? -8.864 -9.588 12.861 1.00 93.62 82 THR A O 1
ATOM 629 N N . ALA A 1 83 ? -8.984 -7.404 13.355 1.00 90.44 83 ALA A N 1
ATOM 630 C CA . ALA A 1 83 ? -7.660 -7.077 12.834 1.00 90.44 83 ALA A CA 1
ATOM 631 C C . ALA A 1 83 ? -6.551 -7.818 13.600 1.00 90.44 83 ALA A C 1
ATOM 633 O O . ALA A 1 83 ? -5.661 -8.403 12.984 1.00 90.44 83 ALA A O 1
ATOM 634 N N . TRP A 1 84 ? -6.638 -7.861 14.933 1.00 92.19 84 TRP A N 1
ATOM 635 C CA . TRP A 1 84 ? -5.711 -8.623 15.774 1.00 92.19 84 TRP A CA 1
ATOM 636 C C . TRP A 1 84 ? -5.767 -10.127 15.502 1.00 92.19 84 TRP A C 1
ATOM 638 O O . TRP A 1 84 ? -4.721 -10.751 15.320 1.00 92.19 84 TRP A O 1
ATOM 648 N N . ALA A 1 85 ? -6.967 -10.706 15.425 1.00 94.38 85 ALA A N 1
ATOM 649 C CA . ALA A 1 85 ? -7.144 -12.119 15.106 1.00 94.38 85 ALA A CA 1
ATOM 650 C C . ALA A 1 85 ? -6.587 -12.452 13.715 1.00 94.38 85 ALA A C 1
ATOM 652 O O . ALA A 1 85 ? -5.864 -13.433 13.559 1.00 94.38 85 ALA A O 1
ATOM 653 N N . PHE A 1 86 ? -6.852 -11.602 12.720 1.00 93.62 86 PHE A N 1
ATOM 654 C CA . PHE A 1 86 ? -6.330 -11.764 11.368 1.00 93.62 86 PHE A CA 1
ATOM 655 C C . PHE A 1 86 ? -4.799 -11.727 11.334 1.00 93.62 86 PHE A C 1
ATOM 657 O O . PHE A 1 86 ? -4.193 -12.611 10.733 1.00 93.62 86 PHE A O 1
ATOM 664 N N . MET A 1 87 ? -4.162 -10.764 12.012 1.00 89.69 87 MET A N 1
ATOM 665 C CA . MET A 1 87 ? -2.698 -10.701 12.109 1.00 89.69 87 MET A CA 1
ATOM 666 C C . MET A 1 87 ? -2.118 -11.943 12.792 1.00 89.69 87 MET A C 1
ATOM 668 O O . MET A 1 87 ? -1.153 -12.517 12.293 1.00 89.69 87 MET A O 1
ATOM 672 N N . ALA A 1 88 ? -2.722 -12.397 13.893 1.00 90.25 88 ALA A N 1
ATOM 673 C CA . ALA A 1 88 ? -2.288 -13.606 14.588 1.00 90.25 88 ALA A CA 1
ATOM 674 C C . ALA A 1 88 ? -2.409 -14.851 13.694 1.00 90.25 88 ALA A C 1
ATOM 676 O O . ALA A 1 88 ? -1.456 -15.619 13.573 1.00 90.25 88 ALA A O 1
ATOM 677 N N . CYS A 1 89 ? -3.541 -15.024 13.005 1.00 91.44 89 CYS A N 1
ATOM 678 C CA . CYS A 1 89 ? -3.721 -16.090 12.022 1.00 91.44 89 CYS A CA 1
ATOM 679 C C . CYS A 1 89 ? -2.694 -15.994 10.889 1.00 91.44 89 CYS A C 1
ATOM 681 O O . CYS A 1 89 ? -2.093 -17.004 10.540 1.00 91.44 89 CYS A O 1
ATOM 683 N N . ALA A 1 90 ? -2.451 -14.800 10.342 1.00 85.94 90 ALA A N 1
ATOM 684 C CA . ALA A 1 90 ? -1.467 -14.591 9.286 1.00 85.94 90 ALA A CA 1
ATOM 685 C C . ALA A 1 90 ? -0.063 -15.008 9.740 1.00 85.94 90 ALA A C 1
ATOM 687 O O . ALA A 1 90 ? 0.612 -15.729 9.012 1.00 85.94 90 ALA A O 1
ATOM 688 N N . ILE A 1 91 ? 0.348 -14.648 10.960 1.00 85.38 91 ILE A N 1
ATOM 689 C CA . ILE A 1 91 ? 1.633 -15.068 11.539 1.00 85.38 91 ILE A CA 1
ATOM 690 C C . ILE A 1 91 ? 1.695 -16.593 11.672 1.00 85.38 91 ILE A C 1
ATOM 692 O O . ILE A 1 91 ? 2.689 -17.200 11.287 1.00 85.38 91 ILE A O 1
ATOM 696 N N . ILE A 1 92 ? 0.632 -17.226 12.178 1.00 87.38 92 ILE A N 1
ATOM 697 C CA . ILE A 1 92 ? 0.586 -18.683 12.367 1.00 87.38 92 ILE A CA 1
ATOM 698 C C . ILE A 1 92 ? 0.648 -19.428 11.027 1.00 87.38 92 ILE A C 1
ATOM 700 O O . ILE A 1 92 ? 1.341 -20.434 10.910 1.00 87.38 92 ILE A O 1
ATOM 704 N N . LEU A 1 93 ? -0.051 -18.931 10.009 1.00 85.25 93 LEU A N 1
ATOM 705 C CA . LEU A 1 93 ? -0.136 -19.576 8.700 1.00 85.25 93 LEU A CA 1
ATOM 706 C C . LEU A 1 93 ? 1.097 -19.321 7.818 1.00 85.25 93 LEU A C 1
ATOM 708 O O . LEU A 1 93 ? 1.347 -20.094 6.899 1.00 85.25 93 LEU A O 1
ATOM 712 N N . THR A 1 94 ? 1.879 -18.269 8.085 1.00 81.06 94 THR A N 1
ATOM 713 C CA . THR A 1 94 ? 3.055 -17.892 7.275 1.00 81.06 94 THR A CA 1
ATOM 714 C C . THR A 1 94 ? 4.403 -18.332 7.868 1.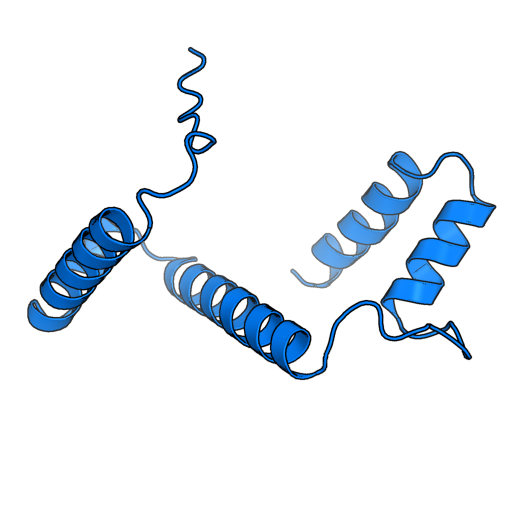00 81.06 94 THR A C 1
ATOM 716 O O . THR A 1 94 ? 5.440 -17.876 7.391 1.00 81.06 94 THR A O 1
ATOM 719 N N . GLN A 1 95 ? 4.433 -19.266 8.836 1.00 63.94 95 GLN A N 1
ATOM 720 C CA . GLN A 1 95 ? 5.646 -19.762 9.536 1.00 63.94 95 GLN A CA 1
ATOM 721 C C . GLN A 1 95 ? 6.705 -20.496 8.659 1.00 63.94 95 GLN A C 1
ATOM 723 O O . GLN A 1 95 ? 7.500 -21.282 9.164 1.00 63.94 95 GLN A O 1
ATOM 728 N N . GLY A 1 96 ? 6.759 -20.268 7.346 1.00 58.03 96 GLY A N 1
ATOM 729 C CA . GLY A 1 96 ? 7.522 -21.076 6.386 1.00 58.03 96 GLY A CA 1
ATOM 730 C C . GLY A 1 96 ? 8.849 -20.508 5.876 1.00 58.03 96 GLY A C 1
ATOM 731 O O . GLY A 1 96 ? 9.437 -21.118 4.988 1.00 58.03 96 GLY A O 1
ATOM 732 N N . ASN A 1 97 ? 9.340 -19.363 6.362 1.00 55.75 97 ASN A N 1
ATOM 733 C CA . ASN A 1 97 ? 10.654 -18.868 5.936 1.00 55.75 97 ASN A CA 1
ATOM 734 C C . ASN A 1 97 ? 11.312 -18.022 7.036 1.00 55.75 97 ASN A C 1
ATOM 736 O O . ASN A 1 97 ? 10.855 -16.919 7.335 1.00 55.75 97 ASN A O 1
ATOM 740 N N . SER A 1 98 ? 12.391 -18.530 7.634 1.00 49.44 98 SER A N 1
ATOM 741 C CA . SER A 1 98 ? 13.160 -17.916 8.732 1.00 49.44 98 SER A CA 1
ATOM 742 C C . SER A 1 98 ? 13.957 -16.661 8.318 1.00 49.44 98 SER A C 1
ATOM 744 O O . SER A 1 98 ? 15.091 -16.479 8.744 1.00 49.44 98 SER A O 1
ATOM 746 N N . ASN A 1 99 ? 13.376 -15.792 7.485 1.00 52.34 99 ASN A N 1
ATOM 747 C CA . ASN A 1 99 ? 13.942 -14.507 7.056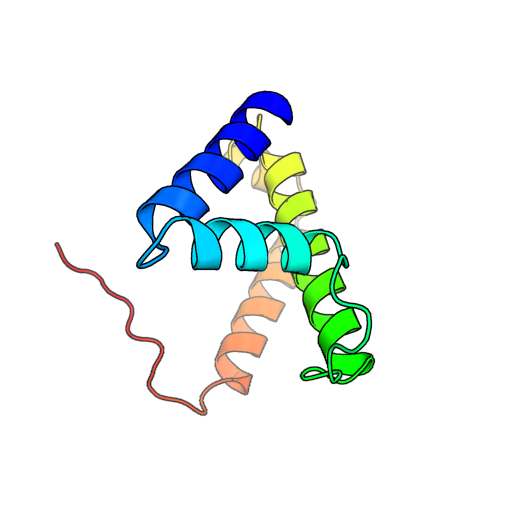 1.00 52.34 99 ASN A CA 1
ATOM 748 C C . ASN A 1 99 ? 13.225 -13.300 7.685 1.00 52.34 99 ASN A C 1
ATOM 750 O O . ASN A 1 99 ? 13.546 -12.160 7.362 1.00 52.34 99 ASN A O 1
ATOM 754 N N . ALA A 1 100 ? 12.278 -13.518 8.603 1.00 51.09 100 ALA A N 1
ATOM 755 C CA . ALA A 1 100 ? 11.745 -12.461 9.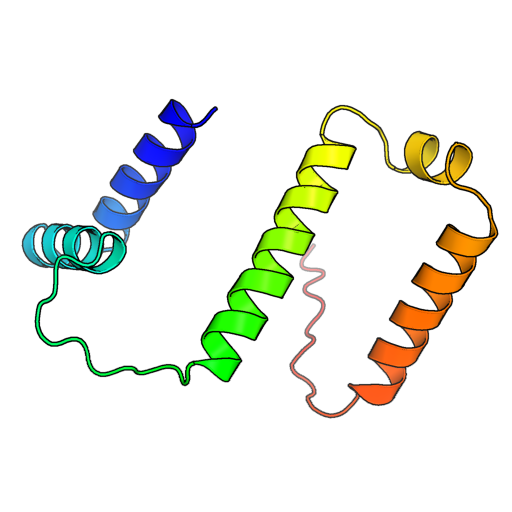460 1.00 51.09 100 ALA A CA 1
ATOM 756 C C . ALA A 1 100 ? 12.746 -12.158 10.592 1.00 51.09 100 ALA A C 1
ATOM 758 O O . ALA A 1 100 ? 12.466 -12.349 11.774 1.00 51.09 100 ALA A O 1
ATOM 759 N N . PHE A 1 101 ? 13.951 -11.727 10.211 1.00 56.50 101 PHE A N 1
ATOM 760 C CA . PHE A 1 101 ? 14.901 -11.096 11.118 1.00 56.50 101 PHE A CA 1
ATOM 761 C C . PHE A 1 101 ? 14.275 -9.779 11.581 1.00 56.50 101 PHE A C 1
ATOM 763 O O . PHE A 1 101 ? 14.273 -8.784 10.857 1.00 56.50 101 PHE A O 1
ATOM 770 N N . ILE A 1 102 ? 13.716 -9.769 12.788 1.00 61.72 102 ILE A N 1
ATOM 771 C CA . ILE A 1 102 ? 13.403 -8.518 13.470 1.00 61.72 102 ILE A CA 1
ATOM 772 C C . ILE A 1 102 ? 14.755 -7.900 13.847 1.00 61.72 102 ILE A C 1
ATOM 774 O O . ILE A 1 102 ? 15.380 -8.301 14.827 1.00 61.72 102 ILE A O 1
ATOM 778 N N . TYR A 1 103 ? 15.242 -6.966 13.027 1.00 55.41 103 TYR A N 1
ATOM 779 C CA . TYR A 1 103 ? 16.410 -6.143 13.334 1.00 55.41 103 TYR A CA 1
ATOM 780 C C . TYR A 1 103 ? 16.056 -5.182 14.479 1.00 55.41 103 TYR A C 1
ATOM 782 O O . TYR A 1 103 ? 15.736 -4.018 14.260 1.00 55.41 103 TYR A O 1
ATOM 790 N N . PHE A 1 104 ? 16.132 -5.657 15.720 1.00 56.41 104 PHE A N 1
ATOM 791 C CA . PHE A 1 104 ? 16.462 -4.781 16.841 1.00 56.41 104 PHE A CA 1
ATOM 792 C C . PHE A 1 104 ? 17.986 -4.648 16.876 1.00 56.41 104 PHE A C 1
ATOM 794 O O . PHE A 1 104 ? 18.666 -5.292 17.669 1.00 56.41 104 PHE A O 1
ATOM 801 N N . GLN A 1 105 ? 18.535 -3.865 15.946 1.00 40.59 105 GLN A N 1
ATOM 802 C CA . GLN A 1 105 ? 19.855 -3.282 16.152 1.00 40.59 105 GLN A CA 1
ATOM 803 C C . GLN A 1 105 ? 19.643 -2.037 17.009 1.00 40.59 105 GLN A C 1
ATOM 805 O O . GLN A 1 105 ? 19.125 -1.031 16.526 1.00 40.59 105 GLN A O 1
ATOM 810 N N . PHE A 1 106 ? 19.950 -2.173 18.298 1.00 49.41 106 PHE A N 1
ATOM 811 C CA . PHE A 1 106 ? 20.291 -1.031 19.142 1.00 49.41 106 PHE A CA 1
ATOM 812 C C . PHE A 1 106 ? 21.578 -0.390 18.616 1.00 49.41 106 PHE A C 1
ATOM 814 O O . PHE A 1 106 ? 22.462 -1.162 18.169 1.00 49.41 106 PHE A O 1
#